Protein AF-A0A813WBV5-F1 (afdb_monomer)

Solvent-accessible surface area (backbone atoms only — not comparable to full-atom values): 8916 Å² total; per-residue (Å²): 132,87,73,61,73,42,54,39,38,38,36,52,37,72,82,62,83,62,62,68,49,71,79,74,43,60,72,91,40,38,50,79,28,61,45,72,68,63,43,50,52,52,51,62,77,41,51,91,38,48,59,34,38,42,40,36,36,40,55,94,53,53,79,71,76,36,74,84,57,66,80,43,61,45,38,36,36,37,33,18,94,44,71,68,55,37,51,55,51,45,67,73,53,75,76,53,94,45,58,45,75,42,50,48,91,48,48,67,58,54,52,44,53,54,50,32,55,45,25,50,54,51,16,66,73,29,68,88,40,63,70,64,17,51,54,26,45,50,54,26,47,54,46,48,52,53,49,51,49,54,52,50,55,51,47,47,73,72,76,101

Foldseek 3Di:
DQALAAEAEEAADLPCPPVCVPVVDDPVRYDYHNDPVVSCVVCVVCQVRHQAYEYEDELVVCVVPDPVCVPGNYAYEYEYQDPVSQVVVCVVCVDDPRYHYYHPLCVLVVSLVSLLVRLCVQLVVCVVVVVSNVVSVVSSVVSVVVNVVVVVVVCVVPVD

Secondary structure (DSSP, 8-state):
-----EEEEEEE-TT-TTTTHHHHS-TTTEEEES-HHHHHHHHHHHTTTEEEEEEEEEGGGGGG--HHHHTSSEEEEEEESSHHHHHHHHHHTSS-TTEEEEEGGGHHHHHHHHHHHHHHHHHHHTTTSHHHHHHHHHHHHHHHHHHHHHHHHHHHHHH-

Structure (mmCIF, N/CA/C/O backbone):
data_AF-A0A813WBV5-F1
#
_entry.id   AF-A0A813WBV5-F1
#
loop_
_atom_site.group_PDB
_atom_site.id
_atom_site.type_symbol
_atom_site.label_atom_id
_atom_site.label_alt_id
_atom_site.label_comp_id
_atom_site.label_asym_id
_atom_site.label_entity_id
_atom_site.label_seq_id
_atom_site.pdbx_PDB_ins_code
_atom_site.Cartn_x
_atom_site.Cartn_y
_atom_site.Cartn_z
_atom_site.occupancy
_atom_site.B_iso_or_equiv
_atom_site.auth_seq_id
_atom_site.auth_comp_id
_atom_site.auth_asym_id
_atom_site.auth_atom_id
_atom_site.pdbx_PDB_model_num
ATOM 1 N N . MET A 1 1 ? 13.264 15.647 -21.520 1.00 37.41 1 MET A N 1
ATOM 2 C CA . MET A 1 1 ? 11.972 15.056 -21.112 1.00 37.41 1 MET A CA 1
ATOM 3 C C . MET A 1 1 ? 12.226 14.222 -19.876 1.00 37.41 1 MET A C 1
ATOM 5 O O . MET A 1 1 ? 12.961 13.249 -19.974 1.00 37.41 1 MET A O 1
ATOM 9 N N . THR A 1 2 ? 11.712 14.630 -18.720 1.00 39.03 2 THR A N 1
ATOM 10 C CA . THR A 1 2 ? 11.774 13.821 -17.497 1.00 39.03 2 THR A CA 1
ATOM 11 C C . THR A 1 2 ? 10.780 12.682 -17.666 1.00 39.03 2 THR A C 1
ATOM 13 O O . THR A 1 2 ? 9.597 12.923 -17.901 1.00 39.03 2 THR A O 1
ATOM 16 N N . VAL A 1 3 ? 11.268 11.448 -17.685 1.00 43.19 3 VAL A N 1
ATOM 17 C CA . VAL A 1 3 ? 10.421 10.286 -17.939 1.00 43.19 3 VAL A CA 1
ATOM 18 C C . VAL A 1 3 ? 9.601 10.008 -16.672 1.00 43.19 3 VAL A C 1
ATOM 20 O O . VAL A 1 3 ? 10.173 9.686 -15.635 1.00 43.19 3 VAL A O 1
ATOM 23 N N . MET A 1 4 ? 8.273 10.167 -16.741 1.00 53.78 4 MET A N 1
ATOM 24 C CA . MET A 1 4 ? 7.343 9.737 -15.686 1.00 53.78 4 MET A CA 1
ATOM 25 C C . MET A 1 4 ? 7.372 8.208 -15.606 1.00 53.78 4 MET A C 1
ATOM 27 O O . MET A 1 4 ? 6.771 7.548 -16.455 1.00 53.78 4 MET A O 1
ATOM 31 N N . ASN A 1 5 ? 8.103 7.636 -14.646 1.00 55.38 5 ASN A N 1
ATOM 32 C CA . ASN A 1 5 ? 8.533 6.239 -14.772 1.00 55.38 5 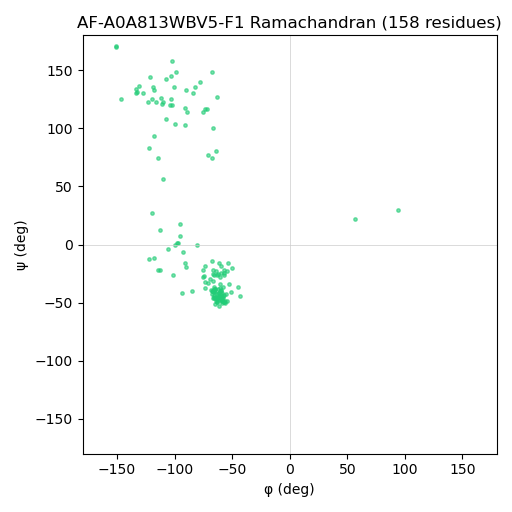ASN A CA 1
ATOM 33 C C . ASN A 1 5 ? 8.119 5.281 -13.665 1.00 55.38 5 ASN A C 1
ATOM 35 O O . ASN A 1 5 ? 8.203 4.078 -13.894 1.00 55.38 5 ASN A O 1
ATOM 39 N N . THR A 1 6 ? 7.615 5.743 -12.526 1.00 69.62 6 THR A N 1
ATOM 40 C CA . THR A 1 6 ? 7.337 4.830 -11.410 1.00 69.62 6 THR A CA 1
ATOM 41 C C . THR A 1 6 ? 5.942 5.029 -10.837 1.00 69.62 6 THR A C 1
ATOM 43 O O . THR A 1 6 ? 5.467 6.158 -10.667 1.00 69.62 6 THR A O 1
ATOM 46 N N . SER A 1 7 ? 5.267 3.908 -10.581 1.00 79.25 7 SER A N 1
ATOM 47 C CA . SER A 1 7 ? 4.160 3.877 -9.630 1.00 79.25 7 SER A CA 1
ATOM 48 C C . SER A 1 7 ? 4.787 3.743 -8.244 1.00 79.25 7 SER A C 1
ATOM 50 O O . SER A 1 7 ? 5.753 3.004 -8.078 1.00 79.25 7 SER A O 1
ATOM 52 N N . LEU A 1 8 ? 4.304 4.518 -7.280 1.00 88.62 8 LEU A N 1
ATOM 53 C CA . LEU A 1 8 ? 4.887 4.598 -5.942 1.00 88.62 8 LEU A CA 1
ATOM 54 C C . LEU A 1 8 ? 3.854 4.146 -4.917 1.00 88.62 8 LEU A C 1
ATOM 56 O O . LEU A 1 8 ? 2.699 4.565 -4.972 1.00 88.62 8 LEU A O 1
ATOM 60 N N . LEU A 1 9 ? 4.275 3.320 -3.973 1.00 93.19 9 LEU A N 1
ATOM 61 C CA . LEU A 1 9 ? 3.512 2.904 -2.810 1.00 93.19 9 LEU A CA 1
ATOM 62 C C . LEU A 1 9 ? 4.034 3.693 -1.613 1.00 93.19 9 LEU A C 1
ATOM 64 O O . LEU A 1 9 ? 5.209 3.607 -1.261 1.00 93.19 9 LEU A O 1
ATOM 68 N N . VAL A 1 10 ? 3.160 4.469 -0.983 1.00 94.00 10 VAL A N 1
ATOM 69 C CA . VAL A 1 10 ? 3.502 5.245 0.209 1.00 94.00 10 VAL A CA 1
ATOM 70 C C . VAL A 1 10 ? 2.631 4.796 1.362 1.00 94.00 10 VAL A C 1
ATOM 72 O O . VAL A 1 10 ? 1.409 4.837 1.252 1.00 94.00 10 VAL A O 1
ATOM 75 N N . LEU A 1 11 ? 3.253 4.416 2.474 1.00 96.25 11 LEU A N 1
ATOM 76 C CA . LEU A 1 11 ? 2.570 4.103 3.725 1.00 96.25 11 LEU A CA 1
ATOM 77 C C . LEU A 1 11 ? 2.885 5.162 4.781 1.00 96.25 11 LEU A C 1
ATOM 79 O O . LEU A 1 11 ? 4.042 5.349 5.154 1.00 96.25 11 LEU A O 1
ATOM 83 N N . LEU A 1 12 ? 1.851 5.830 5.290 1.00 95.19 12 LEU A N 1
ATOM 84 C CA . LEU A 1 12 ? 1.957 6.678 6.473 1.00 95.19 12 LEU A CA 1
ATOM 85 C C . LEU A 1 12 ? 1.659 5.842 7.724 1.00 95.19 12 LEU A C 1
ATOM 87 O O . LEU A 1 12 ? 0.507 5.574 8.023 1.00 95.19 12 LEU A O 1
ATOM 91 N N . ASP A 1 13 ? 2.684 5.450 8.468 1.00 93.81 13 ASP A N 1
ATOM 92 C CA . ASP A 1 13 ? 2.609 4.562 9.631 1.00 93.81 13 ASP A CA 1
ATOM 93 C C . ASP A 1 13 ? 2.992 5.311 10.917 1.00 93.81 13 ASP A C 1
ATOM 95 O O . ASP A 1 13 ? 4.090 5.165 11.449 1.00 93.81 13 ASP A O 1
ATOM 99 N N . LEU A 1 14 ? 2.095 6.172 11.408 1.00 88.50 14 LEU A N 1
ATOM 100 C CA . LEU A 1 14 ? 2.386 7.077 12.534 1.00 88.50 14 LEU A CA 1
ATOM 101 C C . LEU A 1 14 ? 2.776 6.372 13.843 1.00 88.50 14 LEU A C 1
ATOM 103 O O . LEU A 1 14 ? 3.421 6.991 14.684 1.00 88.50 14 LEU A O 1
ATOM 107 N N . GLN A 1 15 ? 2.358 5.119 14.033 1.00 90.50 15 GLN A N 1
ATOM 108 C CA . GLN A 1 15 ? 2.621 4.350 15.254 1.00 90.50 15 GLN A CA 1
ATOM 109 C C . GLN A 1 15 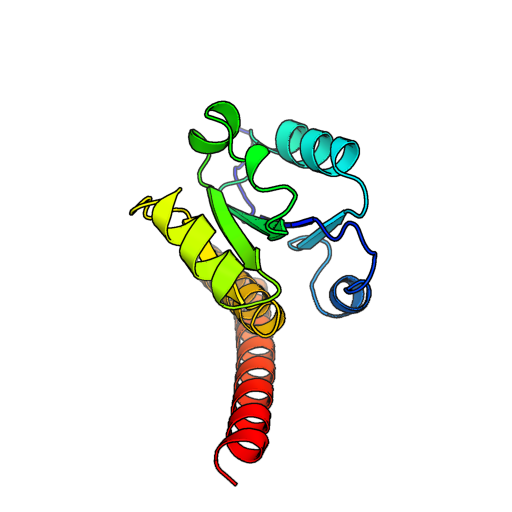? 3.832 3.415 15.124 1.00 90.50 15 GLN A C 1
ATOM 111 O O . GLN A 1 15 ? 4.148 2.703 16.071 1.00 90.50 15 GLN A O 1
ATOM 116 N N . ASP A 1 16 ? 4.519 3.419 13.975 1.00 91.19 16 ASP A N 1
ATOM 117 C CA . ASP A 1 16 ? 5.660 2.535 13.685 1.00 91.19 16 ASP A CA 1
ATOM 118 C C . ASP A 1 16 ? 5.343 1.027 13.814 1.00 91.19 16 ASP A C 1
ATOM 120 O O . ASP A 1 16 ? 6.232 0.191 13.982 1.00 91.19 16 ASP A O 1
ATOM 124 N N . GLU A 1 17 ? 4.063 0.658 13.725 1.00 90.06 17 GLU A N 1
ATOM 125 C CA . GLU A 1 17 ? 3.588 -0.716 13.926 1.00 90.06 17 GLU A CA 1
ATOM 126 C C . GLU A 1 17 ? 3.935 -1.632 12.746 1.00 90.06 17 GLU A C 1
ATOM 128 O O . GLU A 1 17 ? 3.959 -2.854 12.892 1.00 90.06 17 GLU A O 1
ATOM 133 N N . HIS A 1 18 ? 4.249 -1.055 11.586 1.00 91.94 18 HIS A N 1
ATOM 134 C CA . HIS A 1 18 ? 4.357 -1.763 10.314 1.00 91.94 18 HIS A CA 1
ATOM 135 C C . HIS A 1 18 ? 5.757 -1.662 9.690 1.00 91.94 18 HIS A C 1
ATOM 137 O O . HIS A 1 18 ? 5.926 -1.744 8.469 1.00 91.94 18 HIS A O 1
ATOM 143 N N . LYS A 1 19 ? 6.793 -1.485 10.520 1.00 92.00 19 LYS A N 1
ATOM 144 C CA . LYS A 1 19 ? 8.197 -1.372 10.079 1.00 92.00 19 LYS A CA 1
ATOM 145 C C . LYS A 1 19 ? 8.700 -2.574 9.272 1.00 92.00 19 LYS A C 1
ATOM 147 O O . LYS A 1 19 ? 9.601 -2.438 8.454 1.00 92.00 19 LYS A O 1
ATOM 152 N N . ASN A 1 20 ? 8.120 -3.756 9.478 1.00 91.06 20 ASN A N 1
ATOM 153 C CA . ASN A 1 20 ? 8.489 -4.976 8.7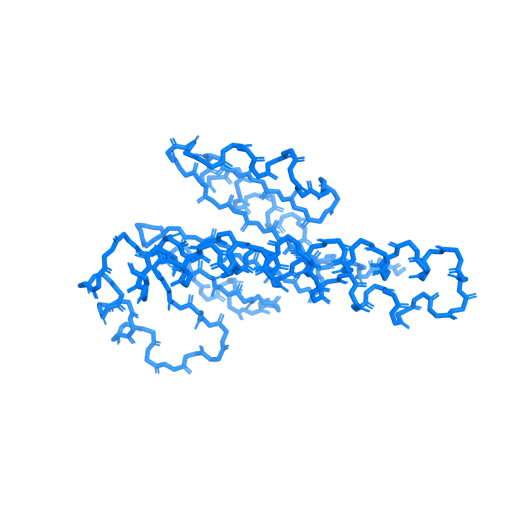60 1.00 91.06 20 ASN A CA 1
ATOM 154 C C . ASN A 1 20 ? 8.237 -4.866 7.247 1.00 91.06 20 ASN A C 1
ATOM 156 O O . ASN A 1 20 ? 8.943 -5.513 6.478 1.00 91.06 20 ASN A O 1
ATOM 160 N N . PHE A 1 21 ? 7.310 -4.015 6.795 1.00 91.62 21 PHE A N 1
ATOM 161 C CA . PHE A 1 21 ? 7.073 -3.815 5.363 1.00 91.62 21 PHE A CA 1
ATOM 162 C C . PHE A 1 21 ? 8.283 -3.239 4.614 1.00 91.62 21 PHE A C 1
ATOM 164 O O . PHE A 1 21 ? 8.448 -3.540 3.436 1.00 91.62 21 PHE A O 1
ATOM 171 N N . GLU A 1 22 ? 9.181 -2.506 5.280 1.00 89.12 22 GLU A N 1
ATOM 172 C CA . GLU A 1 22 ? 10.432 -2.025 4.664 1.00 89.12 22 GLU A CA 1
ATOM 173 C C . GLU A 1 22 ? 11.374 -3.169 4.263 1.00 89.12 22 GLU A C 1
ATOM 175 O O . GLU A 1 22 ? 12.215 -2.996 3.389 1.00 89.12 22 GLU A O 1
ATOM 180 N N . THR A 1 23 ? 11.234 -4.340 4.893 1.00 88.56 23 THR A N 1
ATOM 181 C CA . THR A 1 23 ? 12.014 -5.543 4.555 1.00 88.56 23 THR A CA 1
ATOM 182 C C . THR A 1 23 ? 11.344 -6.427 3.506 1.00 88.56 23 THR A C 1
ATOM 184 O O . THR A 1 23 ? 12.004 -7.291 2.939 1.00 88.56 23 THR A O 1
ATOM 187 N N . ILE A 1 24 ? 10.046 -6.224 3.263 1.00 87.94 24 ILE A N 1
ATOM 188 C CA . ILE A 1 24 ? 9.234 -7.038 2.347 1.00 87.94 24 ILE A CA 1
ATOM 189 C C . ILE A 1 24 ? 9.199 -6.403 0.956 1.00 87.94 24 ILE A C 1
ATOM 191 O O . ILE A 1 24 ? 9.296 -7.105 -0.046 1.00 87.94 24 ILE A O 1
ATOM 195 N N . PHE A 1 25 ? 9.056 -5.078 0.883 1.00 88.75 25 PHE A N 1
ATOM 196 C CA . PHE A 1 25 ? 8.886 -4.367 -0.381 1.00 88.75 25 PHE A CA 1
ATOM 197 C C . PHE A 1 25 ? 10.168 -3.668 -0.832 1.00 88.75 25 PHE A C 1
ATOM 199 O O . PHE A 1 25 ? 10.915 -3.116 -0.026 1.00 88.75 25 PHE A O 1
ATOM 206 N N . ASP A 1 26 ? 10.385 -3.633 -2.148 1.00 84.50 26 ASP A N 1
ATOM 207 C CA . ASP A 1 26 ? 11.517 -2.931 -2.747 1.00 84.50 26 ASP A CA 1
ATOM 208 C C . ASP A 1 26 ? 11.445 -1.415 -2.465 1.00 84.50 26 ASP A C 1
ATOM 210 O O . ASP A 1 26 ? 10.453 -0.742 -2.762 1.00 84.50 26 ASP A O 1
ATOM 214 N N . SER A 1 27 ? 12.536 -0.864 -1.926 1.00 84.94 27 SER A N 1
ATOM 215 C CA . SER A 1 27 ? 12.687 0.559 -1.592 1.00 84.94 27 SER A CA 1
ATOM 216 C C . SER A 1 27 ? 12.536 1.533 -2.775 1.00 84.94 27 SER A C 1
ATOM 218 O O . SER A 1 27 ? 12.298 2.726 -2.570 1.00 84.94 27 SER A O 1
ATOM 220 N N . HIS A 1 28 ? 12.662 1.061 -4.017 1.00 83.06 28 HIS A N 1
ATOM 221 C CA . HIS A 1 28 ? 12.453 1.867 -5.221 1.00 83.06 28 HIS A CA 1
ATOM 222 C C . HIS A 1 28 ? 10.971 2.148 -5.484 1.00 83.06 28 HIS A C 1
ATOM 224 O O . HIS A 1 28 ? 10.645 3.165 -6.104 1.00 83.06 28 HIS A O 1
ATOM 230 N N . ILE A 1 29 ? 10.084 1.265 -5.016 1.00 86.00 29 ILE A N 1
ATOM 231 C CA . ILE A 1 29 ? 8.638 1.339 -5.263 1.00 86.00 29 ILE A CA 1
ATOM 232 C C . ILE A 1 29 ? 7.856 1.601 -3.979 1.00 86.00 29 ILE A C 1
ATOM 234 O O . ILE A 1 29 ? 6.739 2.100 -4.056 1.00 86.00 29 ILE A O 1
ATOM 238 N N . PHE A 1 30 ? 8.421 1.293 -2.810 1.00 92.31 30 PHE A N 1
ATOM 239 C CA . PHE A 1 30 ? 7.780 1.440 -1.510 1.00 92.31 30 PHE A CA 1
ATOM 240 C C . PHE A 1 30 ? 8.533 2.427 -0.620 1.00 92.31 30 PHE A C 1
ATOM 242 O O . PHE A 1 30 ? 9.751 2.366 -0.465 1.00 92.31 30 PHE A O 1
ATOM 249 N N . CYS A 1 31 ? 7.791 3.338 0.003 1.00 93.69 31 CYS A N 1
ATOM 250 C CA . CYS A 1 31 ? 8.303 4.248 1.018 1.00 93.69 31 CYS A CA 1
ATOM 251 C C . CYS A 1 31 ? 7.354 4.273 2.217 1.00 93.69 31 CYS A C 1
ATOM 253 O O . CYS A 1 31 ? 6.152 4.506 2.070 1.00 93.69 31 CYS A O 1
ATOM 255 N N . ARG A 1 32 ? 7.903 4.100 3.418 1.00 95.50 32 ARG A N 1
ATOM 256 C CA . ARG A 1 32 ? 7.168 4.228 4.675 1.00 95.50 32 ARG A CA 1
ATOM 257 C C . ARG A 1 32 ? 7.579 5.505 5.395 1.00 95.50 32 ARG A C 1
ATOM 259 O O . ARG A 1 32 ? 8.746 5.886 5.386 1.00 95.50 32 ARG A O 1
ATOM 266 N N . PHE A 1 33 ? 6.619 6.159 6.034 1.00 95.19 33 PHE A N 1
ATOM 267 C CA . PHE A 1 33 ? 6.854 7.357 6.829 1.00 95.19 33 PHE A CA 1
ATOM 268 C C . PHE A 1 33 ? 6.152 7.246 8.171 1.00 95.19 33 PHE A C 1
ATOM 270 O O . PHE A 1 33 ? 4.954 7.000 8.223 1.00 95.19 33 PHE A O 1
ATOM 277 N N . THR A 1 34 ? 6.871 7.529 9.251 1.00 95.25 34 THR A N 1
ATOM 278 C CA . THR A 1 34 ? 6.299 7.705 10.597 1.00 95.25 34 THR A CA 1
ATOM 279 C C . THR A 1 34 ? 5.966 9.170 10.893 1.00 95.25 34 THR A C 1
ATOM 281 O O . THR A 1 34 ? 5.358 9.492 11.910 1.00 95.25 34 THR A O 1
ATOM 284 N N . ASN A 1 35 ? 6.341 10.083 9.988 1.00 93.06 35 ASN A N 1
ATOM 285 C CA . ASN A 1 35 ? 6.123 11.516 10.112 1.00 93.06 35 ASN A CA 1
ATOM 286 C C . ASN A 1 35 ? 5.338 12.063 8.912 1.00 93.06 35 ASN A C 1
ATOM 288 O O . ASN A 1 35 ? 5.772 11.983 7.761 1.00 93.06 35 ASN A O 1
ATOM 292 N N . LYS A 1 36 ? 4.196 12.690 9.204 1.00 90.44 36 LYS A N 1
ATOM 293 C CA . LYS A 1 36 ? 3.307 13.298 8.208 1.00 90.44 36 LYS A CA 1
ATOM 294 C C . LYS A 1 36 ? 3.983 14.369 7.352 1.00 90.44 36 LYS A C 1
ATOM 296 O O . LYS A 1 36 ? 3.763 14.399 6.146 1.00 90.44 36 LYS A O 1
ATOM 301 N N . ILE A 1 37 ? 4.768 15.261 7.956 1.00 90.25 37 ILE A N 1
ATOM 302 C CA . ILE A 1 37 ? 5.392 16.385 7.242 1.00 90.25 37 ILE A CA 1
ATOM 303 C C . ILE A 1 37 ? 6.379 15.840 6.210 1.00 90.25 37 ILE A C 1
ATOM 305 O O . ILE A 1 37 ? 6.267 16.165 5.032 1.00 90.25 37 ILE A O 1
ATOM 309 N N . GLN A 1 38 ? 7.253 14.921 6.626 1.00 91.38 38 GLN A N 1
ATOM 310 C CA . GLN A 1 38 ? 8.217 14.276 5.729 1.00 91.38 38 GLN A CA 1
ATOM 311 C C . GLN A 1 38 ? 7.532 13.495 4.603 1.00 91.38 38 GLN A C 1
ATOM 313 O O . GLN A 1 38 ? 7.970 13.548 3.456 1.00 91.38 38 GLN A O 1
ATOM 318 N N . CYS A 1 39 ? 6.432 12.802 4.913 1.00 91.00 39 CYS A N 1
ATOM 319 C CA . CYS A 1 39 ? 5.633 12.096 3.917 1.00 91.00 39 CYS A CA 1
ATOM 320 C C . CYS A 1 39 ? 5.106 13.053 2.837 1.00 91.00 39 CYS A C 1
ATOM 322 O O . CYS A 1 39 ? 5.272 12.808 1.641 1.00 91.00 39 CYS A O 1
ATOM 324 N N . LEU A 1 40 ? 4.518 14.179 3.250 1.00 87.38 40 LEU A N 1
ATOM 325 C CA . LEU A 1 40 ? 3.966 15.171 2.329 1.00 87.38 40 LEU A CA 1
ATOM 326 C C . LEU A 1 40 ? 5.046 15.872 1.509 1.00 87.38 40 LEU A C 1
ATOM 328 O O . LEU A 1 40 ? 4.841 16.087 0.315 1.00 87.38 40 LEU A O 1
ATOM 332 N N . GLU A 1 41 ? 6.189 16.203 2.109 1.00 87.94 41 GLU A N 1
ATOM 333 C CA . GLU A 1 41 ? 7.345 16.762 1.398 1.00 87.94 41 GLU A CA 1
ATOM 334 C C . GLU A 1 41 ? 7.873 15.779 0.347 1.00 87.94 41 GLU A C 1
ATOM 336 O O . GLU A 1 41 ? 8.102 16.157 -0.806 1.00 87.94 41 GLU A O 1
ATOM 341 N N . HIS A 1 42 ? 7.992 14.499 0.710 1.00 87.38 42 HIS A N 1
ATOM 342 C CA . HIS A 1 42 ? 8.423 13.447 -0.202 1.00 87.38 42 HIS A CA 1
ATOM 343 C C . HIS A 1 42 ? 7.467 13.298 -1.385 1.00 87.38 42 HIS A C 1
ATOM 345 O O . HIS A 1 42 ? 7.905 13.370 -2.533 1.00 87.38 42 HIS A O 1
ATOM 351 N N . VAL A 1 43 ? 6.167 13.141 -1.117 1.00 84.94 43 VAL A N 1
ATOM 352 C CA . VAL A 1 43 ? 5.151 13.014 -2.167 1.00 84.94 43 VAL A CA 1
ATOM 353 C C . VAL A 1 43 ? 5.172 14.255 -3.057 1.00 84.94 43 VAL A C 1
ATOM 355 O O . VAL A 1 43 ? 5.327 14.117 -4.267 1.00 84.94 43 VAL A O 1
ATOM 358 N N . SER A 1 44 ? 5.130 15.455 -2.466 1.00 81.75 44 SER A N 1
ATOM 359 C CA . SER A 1 44 ? 5.096 16.737 -3.187 1.00 81.75 44 SER A CA 1
ATOM 360 C C . SER A 1 44 ? 6.310 16.944 -4.093 1.00 81.75 44 SER A C 1
ATOM 362 O O . SER A 1 44 ? 6.156 17.344 -5.246 1.00 81.75 44 SER A O 1
ATOM 364 N N . SER A 1 45 ? 7.514 16.633 -3.603 1.00 82.12 45 SER A N 1
ATOM 365 C CA . SER A 1 45 ? 8.758 16.766 -4.377 1.00 82.12 45 SER A CA 1
ATOM 366 C C . SER A 1 45 ? 8.839 15.806 -5.568 1.00 82.12 45 SER A C 1
ATOM 368 O O . SER A 1 45 ? 9.569 16.072 -6.524 1.00 82.12 45 SER A O 1
ATOM 370 N N . ARG A 1 46 ? 8.081 14.704 -5.535 1.00 74.31 46 ARG A N 1
ATOM 371 C CA . ARG A 1 46 ? 8.087 13.659 -6.565 1.00 74.31 46 ARG A CA 1
ATOM 372 C C . ARG A 1 46 ? 6.855 13.667 -7.467 1.00 74.31 46 ARG A C 1
ATOM 374 O O . ARG A 1 46 ? 6.849 12.920 -8.445 1.00 74.31 46 ARG A O 1
ATOM 381 N N . LEU A 1 47 ? 5.863 14.528 -7.209 1.00 71.38 47 LEU A N 1
ATOM 382 C CA . LEU A 1 47 ? 4.629 14.609 -8.003 1.00 71.38 47 LEU A CA 1
ATOM 383 C C . LEU A 1 47 ? 4.920 14.725 -9.506 1.00 71.38 47 LEU A C 1
ATOM 385 O O . LEU A 1 47 ? 4.312 14.047 -10.309 1.00 71.38 47 LEU A O 1
ATOM 389 N N . THR A 1 48 ? 5.903 15.497 -9.950 1.00 69.19 48 THR A N 1
ATOM 390 C CA . THR A 1 48 ? 6.142 15.634 -11.401 1.00 69.19 48 THR A CA 1
ATOM 391 C C . THR A 1 48 ? 6.637 14.357 -12.099 1.00 69.19 48 THR A C 1
ATOM 393 O O . THR A 1 48 ? 6.601 14.297 -13.326 1.00 69.19 48 THR A O 1
ATOM 396 N N . ASN A 1 49 ? 7.078 13.339 -11.350 1.00 73.62 49 ASN A N 1
ATOM 397 C CA . ASN A 1 49 ? 7.707 12.128 -11.887 1.00 73.62 49 ASN A CA 1
ATOM 398 C C . ASN A 1 49 ? 6.940 10.829 -11.582 1.00 73.62 49 ASN A C 1
ATOM 400 O O . ASN A 1 49 ? 7.262 9.789 -12.162 1.00 73.62 49 ASN A O 1
ATOM 404 N N . ILE A 1 50 ? 5.947 10.870 -10.689 1.00 75.25 50 ILE A N 1
ATOM 405 C CA . ILE A 1 50 ? 5.136 9.700 -10.332 1.00 75.25 50 ILE A CA 1
ATOM 406 C C . ILE A 1 50 ? 4.005 9.550 -11.349 1.00 75.25 50 ILE A C 1
ATOM 408 O O . ILE A 1 50 ? 3.274 10.4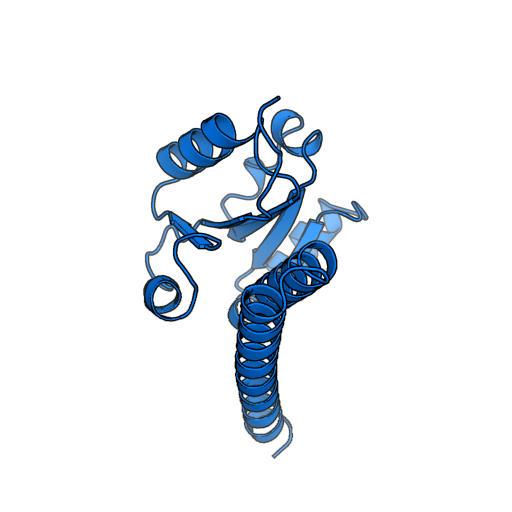93 -11.635 1.00 75.25 50 ILE A O 1
ATOM 412 N N . ARG A 1 51 ? 3.826 8.349 -11.896 1.00 79.94 51 ARG A N 1
ATOM 413 C CA . ARG A 1 51 ? 2.709 8.088 -12.816 1.00 79.94 51 ARG A CA 1
ATOM 414 C C . ARG A 1 51 ? 1.421 7.737 -12.082 1.00 79.94 51 ARG A C 1
ATOM 416 O O . ARG A 1 51 ? 0.346 8.144 -12.519 1.00 79.94 51 ARG A O 1
ATOM 423 N N . LEU A 1 52 ? 1.546 6.946 -11.021 1.00 86.50 52 LEU A N 1
ATOM 424 C CA . LEU A 1 52 ? 0.446 6.491 -10.185 1.00 86.50 52 LEU A CA 1
ATOM 425 C C . LEU A 1 52 ? 0.934 6.363 -8.742 1.00 86.50 52 LEU A C 1
ATOM 427 O O . LEU A 1 52 ? 1.913 5.674 -8.472 1.00 86.50 52 LEU A O 1
ATOM 431 N N . LEU A 1 53 ? 0.263 7.023 -7.811 1.00 88.75 53 LEU A N 1
ATOM 432 C CA . LEU A 1 53 ? 0.553 6.939 -6.387 1.00 88.75 53 LEU A CA 1
ATOM 433 C C . LEU A 1 53 ? -0.491 6.049 -5.706 1.00 88.75 53 LEU A C 1
ATOM 435 O O . LEU A 1 53 ? -1.686 6.314 -5.789 1.00 88.75 53 LEU A O 1
ATOM 439 N N . HIS A 1 54 ? -0.053 5.019 -4.996 1.00 92.62 54 HIS A N 1
ATOM 440 C CA . HIS A 1 54 ? -0.878 4.263 -4.060 1.00 92.62 54 HIS A CA 1
ATOM 441 C C . HIS A 1 54 ? -0.564 4.762 -2.652 1.00 92.62 54 HIS A C 1
ATOM 443 O O . HIS A 1 54 ? 0.496 4.455 -2.107 1.00 92.62 54 HIS A O 1
ATOM 449 N N . PHE A 1 55 ? -1.459 5.564 -2.079 1.00 92.94 55 PHE A N 1
ATOM 450 C CA . PHE A 1 55 ? -1.215 6.229 -0.802 1.00 92.94 55 PHE A CA 1
ATOM 451 C C . PHE A 1 55 ? -2.037 5.591 0.318 1.00 92.94 55 PHE A C 1
ATOM 453 O O . PHE A 1 55 ? -3.252 5.764 0.387 1.00 92.94 55 PHE A O 1
ATOM 460 N N . PHE A 1 56 ? -1.365 4.859 1.199 1.00 95.31 56 PHE A N 1
ATOM 461 C CA . PHE A 1 56 ? -1.924 4.189 2.364 1.00 95.31 56 PHE A CA 1
ATOM 462 C C . PHE A 1 56 ? -1.862 5.107 3.582 1.00 95.31 56 PHE A C 1
ATOM 464 O O . PHE A 1 56 ? -0.783 5.519 4.010 1.00 95.31 56 PHE A O 1
ATOM 471 N N . ILE A 1 57 ? -3.032 5.442 4.122 1.00 94.12 57 ILE A N 1
ATOM 472 C CA . ILE A 1 57 ? -3.202 6.473 5.147 1.00 94.12 57 ILE A CA 1
ATOM 473 C C . ILE A 1 57 ? -4.101 5.923 6.264 1.00 94.12 57 ILE A C 1
ATOM 475 O O . ILE A 1 57 ? -5.158 5.352 5.972 1.00 94.12 57 ILE A O 1
ATOM 479 N N . PRO A 1 58 ? -3.743 6.100 7.546 1.00 95.12 58 PRO A N 1
ATOM 480 C CA . PRO A 1 58 ? -4.624 5.741 8.643 1.00 95.12 58 PRO A CA 1
ATOM 481 C C . PRO A 1 58 ? -5.832 6.671 8.638 1.00 95.12 58 PRO A C 1
ATOM 483 O O . PRO A 1 58 ? -5.712 7.857 8.325 1.00 95.12 58 PRO A O 1
ATOM 486 N N . LYS A 1 59 ? -6.991 6.166 9.070 1.00 93.12 59 LYS A N 1
ATOM 487 C CA . LYS A 1 59 ? -8.210 6.974 9.239 1.00 93.12 59 LYS A CA 1
ATOM 488 C C . LYS A 1 59 ? -7.931 8.325 9.907 1.00 93.12 59 LYS A C 1
ATOM 490 O O . LYS A 1 59 ? -8.410 9.333 9.417 1.00 93.12 59 LYS A O 1
ATOM 495 N N . SER A 1 60 ? -7.125 8.370 10.971 1.00 92.81 60 SER A N 1
ATOM 496 C CA . SER A 1 60 ? -6.810 9.605 11.711 1.00 92.81 60 SER A CA 1
ATOM 497 C C . SER A 1 60 ? -6.205 10.725 10.856 1.00 92.81 60 SER A C 1
ATOM 499 O O . SER A 1 60 ? -6.297 11.889 11.225 1.00 92.81 60 SER A O 1
ATOM 501 N N . GLU A 1 61 ? -5.613 10.391 9.710 1.00 92.25 61 GLU A N 1
ATOM 502 C CA . GLU A 1 61 ? -4.942 11.329 8.813 1.00 92.25 61 GLU A CA 1
ATOM 503 C C . GLU A 1 61 ? -5.663 11.509 7.476 1.00 92.25 61 GLU A C 1
ATOM 505 O O . GLU A 1 61 ? -5.119 12.117 6.555 1.00 92.25 61 GLU A O 1
ATOM 510 N N . HIS A 1 62 ? -6.907 11.040 7.353 1.00 88.25 62 HIS A N 1
ATOM 511 C CA . HIS A 1 62 ? -7.666 11.138 6.105 1.00 88.25 62 HIS A CA 1
ATOM 512 C C . HIS A 1 62 ? -7.824 12.588 5.599 1.00 88.25 62 HIS A C 1
ATOM 514 O O . HIS A 1 62 ? -7.989 12.806 4.402 1.00 88.25 62 HIS A O 1
ATOM 520 N N . ILE A 1 63 ? -7.743 13.590 6.488 1.00 85.31 63 ILE A N 1
ATOM 521 C CA . ILE A 1 63 ? -7.805 15.020 6.137 1.00 85.31 63 ILE A CA 1
ATOM 522 C C . ILE A 1 63 ? -6.657 15.460 5.214 1.00 85.31 63 ILE A C 1
ATOM 524 O O . ILE A 1 63 ? -6.730 16.515 4.592 1.00 85.31 63 ILE A O 1
ATOM 528 N N . ILE A 1 64 ? -5.597 14.652 5.104 1.00 79.56 64 ILE A N 1
ATOM 529 C CA . ILE A 1 64 ? -4.533 14.836 4.111 1.00 79.56 64 ILE A CA 1
ATOM 530 C C . ILE A 1 64 ? -5.080 14.772 2.684 1.00 79.56 64 ILE A C 1
ATOM 532 O O . ILE A 1 64 ? -4.504 15.398 1.796 1.00 79.56 64 ILE A O 1
ATOM 536 N N . ILE A 1 65 ? -6.181 14.051 2.459 1.00 78.56 65 ILE A N 1
ATOM 537 C CA . ILE A 1 65 ? -6.873 13.969 1.172 1.00 78.56 65 ILE A CA 1
ATOM 538 C C . ILE A 1 65 ? -7.570 15.314 0.907 1.00 78.56 65 ILE A C 1
ATOM 540 O O . ILE A 1 65 ? -8.770 15.480 1.102 1.00 78.56 65 ILE A O 1
ATOM 544 N N . ASP A 1 66 ? -6.770 16.293 0.502 1.00 68.75 66 ASP A N 1
ATOM 545 C CA . ASP A 1 66 ? -7.153 17.638 0.080 1.00 68.75 66 ASP A CA 1
ATOM 546 C C . ASP A 1 66 ? -7.115 17.717 -1.457 1.00 68.75 66 ASP A C 1
ATOM 548 O O . ASP A 1 66 ? -6.404 16.958 -2.125 1.00 68.75 66 ASP A O 1
ATOM 552 N N . ALA A 1 67 ? -7.848 18.674 -2.026 1.00 56.34 67 ALA A N 1
ATOM 553 C CA . ALA A 1 67 ? -7.961 18.946 -3.454 1.00 56.34 67 ALA A CA 1
ATOM 554 C C . ALA A 1 67 ? -6.607 18.935 -4.178 1.00 56.34 67 ALA A C 1
ATOM 556 O O . ALA A 1 67 ? -6.509 18.410 -5.280 1.00 56.34 67 ALA A O 1
ATOM 557 N N . ARG A 1 68 ? -5.536 19.428 -3.544 1.00 56.38 68 ARG A N 1
ATOM 558 C CA . ARG A 1 68 ? -4.182 19.453 -4.129 1.00 56.38 68 ARG A CA 1
ATOM 559 C C . ARG A 1 68 ? -3.625 18.073 -4.480 1.00 56.38 68 ARG A C 1
ATOM 561 O O . ARG A 1 68 ? -2.916 17.963 -5.474 1.00 56.38 68 ARG A O 1
ATOM 568 N N . LEU A 1 69 ? -3.944 17.039 -3.703 1.00 60.50 69 LEU A N 1
ATOM 569 C CA . LEU A 1 69 ? -3.521 15.668 -4.000 1.00 60.50 69 LEU A CA 1
ATOM 570 C C . LEU A 1 69 ? -4.557 14.925 -4.872 1.00 60.50 69 LEU A C 1
ATOM 572 O O . LEU A 1 69 ? -4.209 13.944 -5.531 1.00 60.50 69 LEU A O 1
ATOM 576 N N . LEU A 1 70 ? -5.814 15.391 -4.928 1.00 59.84 70 LEU A N 1
ATOM 577 C CA . LEU A 1 70 ? -6.867 14.826 -5.792 1.00 59.84 70 LEU A CA 1
ATOM 578 C C . LEU A 1 70 ? -6.605 15.024 -7.293 1.00 59.84 70 LEU A C 1
ATOM 580 O O . LEU A 1 70 ? -7.093 14.240 -8.100 1.00 59.84 70 LEU A O 1
ATOM 584 N N . PHE A 1 71 ? -5.830 16.042 -7.680 1.00 56.22 71 PHE A N 1
ATOM 585 C CA . PHE A 1 71 ? -5.459 16.282 -9.086 1.00 56.22 71 PHE A CA 1
ATOM 586 C C . PHE A 1 71 ? -4.307 15.406 -9.581 1.00 56.22 71 PHE A C 1
ATOM 588 O O . PHE A 1 71 ? -3.891 15.514 -10.735 1.00 56.22 71 PHE A O 1
ATOM 595 N N . PHE A 1 72 ? -3.777 14.556 -8.710 1.00 68.31 72 PHE A N 1
ATOM 596 C CA . PHE A 1 72 ? -2.726 13.621 -9.042 1.00 68.31 72 PHE A CA 1
ATOM 597 C C . PHE A 1 72 ? -3.325 12.239 -9.302 1.00 68.31 72 PHE A C 1
ATOM 599 O O . PHE A 1 72 ? -4.329 11.892 -8.683 1.00 68.31 72 PHE A O 1
ATOM 606 N N . ASN A 1 73 ? -2.724 11.443 -10.194 1.00 80.50 73 ASN A N 1
ATOM 607 C CA . ASN A 1 73 ? -3.094 10.036 -10.386 1.00 80.50 73 ASN A CA 1
ATOM 608 C C . ASN A 1 73 ? -2.791 9.265 -9.093 1.00 80.50 73 ASN A C 1
ATOM 610 O O . ASN A 1 73 ? -1.748 8.631 -8.966 1.00 80.50 73 ASN A O 1
ATOM 614 N N . THR A 1 74 ? -3.680 9.364 -8.112 1.00 86.00 74 THR A N 1
ATOM 615 C CA . THR A 1 74 ? -3.507 8.822 -6.770 1.00 86.00 74 THR A CA 1
ATOM 616 C C . THR A 1 74 ? -4.705 7.966 -6.432 1.00 86.00 74 THR A C 1
ATOM 618 O O . THR A 1 74 ? -5.845 8.408 -6.550 1.00 86.00 74 THR A O 1
ATOM 621 N N . ILE A 1 75 ? -4.440 6.754 -5.964 1.00 89.38 75 ILE A N 1
ATOM 622 C CA . ILE A 1 75 ? -5.424 5.910 -5.304 1.00 89.38 75 ILE A CA 1
ATOM 623 C C . ILE A 1 75 ? -5.125 5.970 -3.809 1.00 89.38 75 ILE A C 1
ATOM 625 O O . ILE A 1 75 ? -4.037 5.600 -3.366 1.00 89.38 75 ILE A O 1
ATOM 629 N N . TYR A 1 76 ? -6.095 6.432 -3.034 1.00 91.25 76 TYR A N 1
ATOM 630 C CA . TYR A 1 76 ? -6.018 6.513 -1.584 1.00 91.25 76 TYR A CA 1
ATOM 631 C C . TYR A 1 76 ? -6.546 5.234 -0.960 1.00 91.25 76 TYR A C 1
ATOM 633 O O . TYR A 1 76 ? -7.624 4.756 -1.301 1.00 91.25 76 TYR A O 1
ATOM 641 N N . TYR A 1 77 ? -5.793 4.714 -0.009 1.00 94.38 77 TYR A N 1
ATOM 642 C CA . TYR A 1 77 ? -6.070 3.507 0.747 1.00 94.38 77 TYR A CA 1
ATOM 643 C C . TYR A 1 77 ? -6.211 3.913 2.212 1.00 94.38 77 TYR A C 1
ATOM 645 O O . TYR A 1 77 ? -5.223 4.032 2.930 1.00 94.38 77 TYR A O 1
ATOM 653 N N . ILE A 1 78 ? -7.442 4.171 2.649 1.00 94.44 78 ILE A N 1
ATOM 654 C CA . ILE A 1 78 ? -7.730 4.554 4.031 1.00 94.44 78 ILE A CA 1
ATOM 655 C C . ILE A 1 78 ? -7.971 3.290 4.850 1.00 94.44 78 ILE A C 1
ATOM 657 O O . ILE A 1 78 ? -8.974 2.596 4.650 1.00 94.44 78 ILE A O 1
ATOM 661 N N . TYR A 1 79 ? -7.084 3.012 5.801 1.00 95.62 79 TYR A N 1
ATOM 662 C CA . TYR A 1 79 ? -7.228 1.861 6.687 1.00 95.62 79 TYR A CA 1
ATOM 663 C C . TYR A 1 79 ? -7.782 2.257 8.060 1.00 95.62 79 TYR A C 1
ATOM 665 O O . TYR A 1 79 ? -7.392 3.256 8.669 1.00 95.62 79 TYR A O 1
ATOM 673 N N . CYS A 1 80 ? -8.735 1.459 8.534 1.00 95.38 80 CYS A N 1
ATOM 674 C CA . CYS A 1 80 ? -9.518 1.693 9.744 1.00 95.38 80 CYS A CA 1
ATOM 675 C C . CYS A 1 80 ? -9.352 0.537 10.734 1.00 95.38 80 CYS A C 1
ATOM 677 O O . CYS A 1 80 ? -9.286 -0.620 10.327 1.00 95.38 80 CYS A O 1
ATOM 679 N N . ILE A 1 81 ? -9.339 0.829 12.034 1.00 94.38 81 ILE A N 1
ATOM 680 C CA . ILE A 1 81 ? -9.158 -0.196 13.076 1.00 94.38 81 ILE A CA 1
ATOM 681 C C . ILE A 1 81 ? -10.402 -1.062 13.323 1.00 94.38 81 ILE A C 1
ATOM 683 O O . ILE A 1 81 ? -10.272 -2.162 13.849 1.00 94.38 81 ILE A O 1
ATOM 687 N N . ASP A 1 82 ? -11.592 -0.572 12.961 1.00 95.12 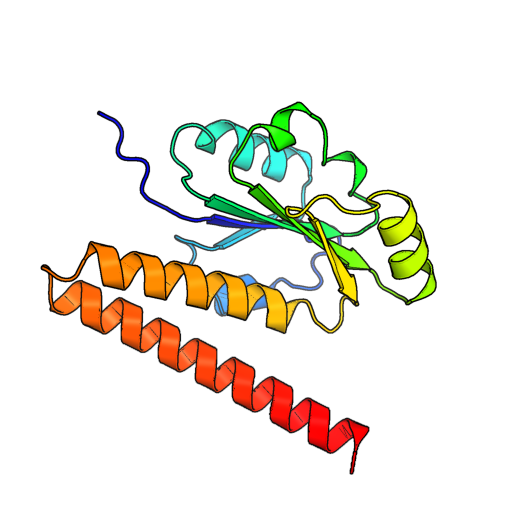82 ASP A N 1
ATOM 688 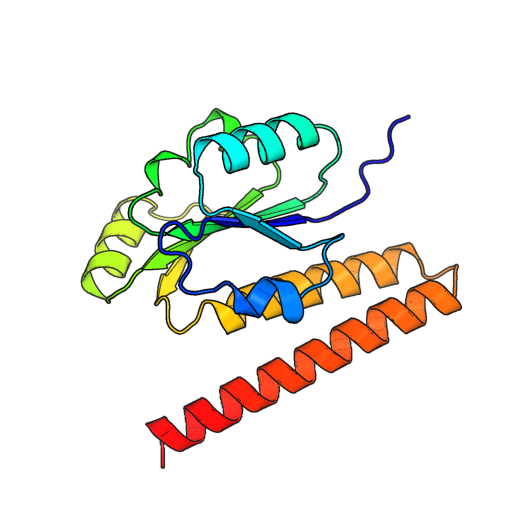C CA . ASP A 1 82 ? -12.874 -1.221 13.236 1.00 95.12 82 ASP A CA 1
ATOM 689 C C . ASP A 1 82 ? -13.949 -0.887 12.183 1.00 95.12 82 ASP A C 1
ATOM 691 O O . ASP A 1 82 ? -13.776 -0.024 11.315 1.00 95.12 82 ASP A O 1
ATOM 695 N N . GLN A 1 83 ? -15.083 -1.590 12.260 1.00 94.94 83 GLN A N 1
ATOM 696 C CA . GLN A 1 83 ? -16.196 -1.444 11.318 1.00 94.94 83 GLN A CA 1
ATOM 697 C C . GLN A 1 83 ? -16.936 -0.105 11.448 1.00 94.94 83 GLN A C 1
ATOM 699 O O . GLN A 1 83 ? -17.465 0.394 10.455 1.00 94.94 83 GLN A O 1
ATOM 704 N N . ILE A 1 84 ? -16.971 0.484 12.647 1.00 96.50 84 ILE A N 1
ATOM 705 C CA . ILE A 1 84 ? -17.615 1.785 12.883 1.00 96.50 84 ILE A CA 1
ATOM 706 C C . ILE A 1 84 ? -16.874 2.850 12.073 1.00 96.50 84 ILE A C 1
ATOM 708 O O . ILE A 1 84 ? -17.474 3.549 11.260 1.00 96.50 84 ILE A O 1
ATOM 712 N N . SER A 1 85 ? -15.550 2.867 12.194 1.00 95.81 85 SER A N 1
ATOM 713 C CA . SER A 1 85 ? -14.657 3.742 11.446 1.00 95.81 85 SER A CA 1
ATOM 714 C C . SER A 1 85 ? -14.765 3.538 9.936 1.00 95.81 85 SER A C 1
ATOM 716 O O . SER A 1 85 ? -14.774 4.515 9.195 1.00 95.81 85 SER A O 1
ATOM 718 N N . ILE A 1 86 ? -14.895 2.293 9.462 1.00 94.81 86 ILE A N 1
ATOM 719 C CA . ILE A 1 86 ? -15.130 2.018 8.034 1.00 94.81 86 ILE A CA 1
ATOM 720 C C . ILE A 1 86 ? -16.429 2.673 7.562 1.00 94.81 86 ILE A C 1
ATOM 722 O O . ILE A 1 86 ? -16.450 3.287 6.496 1.00 94.81 86 ILE A O 1
ATOM 726 N N . ASN A 1 87 ? -17.510 2.536 8.330 1.00 93.81 87 ASN A N 1
ATOM 727 C CA . ASN A 1 87 ? -18.812 3.084 7.959 1.00 93.81 87 ASN A CA 1
ATOM 728 C C . ASN A 1 87 ? -18.786 4.617 7.930 1.00 93.81 87 ASN A C 1
ATOM 730 O O . ASN A 1 87 ? -19.279 5.202 6.968 1.00 93.81 87 ASN A O 1
ATOM 734 N N . GLU A 1 88 ? -18.159 5.253 8.922 1.00 93.75 88 GLU A N 1
ATOM 735 C CA . GLU A 1 88 ? -17.959 6.708 8.964 1.00 93.75 88 GLU A CA 1
ATOM 736 C C . GLU A 1 88 ? -17.199 7.208 7.730 1.00 93.75 88 GLU A C 1
ATOM 738 O O . GLU A 1 88 ? -17.655 8.116 7.035 1.00 93.75 88 GLU A O 1
ATOM 743 N N . MET A 1 89 ? -16.071 6.571 7.398 1.00 92.00 89 MET A N 1
ATOM 744 C CA . MET A 1 89 ? -15.279 6.964 6.232 1.00 92.00 89 MET A CA 1
ATOM 745 C C . MET A 1 89 ? -16.044 6.747 4.927 1.00 92.00 89 MET A C 1
ATOM 747 O O . MET A 1 89 ? -15.957 7.574 4.023 1.00 92.00 89 MET A O 1
ATOM 751 N N . LYS A 1 90 ? -16.814 5.659 4.806 1.00 91.00 90 LYS A N 1
ATOM 752 C CA . LYS A 1 90 ? -17.611 5.395 3.598 1.00 91.00 90 LYS A CA 1
ATOM 753 C C . LYS A 1 90 ? -18.705 6.439 3.399 1.00 91.00 90 LYS A C 1
ATOM 755 O O . LYS A 1 90 ? -18.923 6.846 2.268 1.00 91.00 90 LYS A O 1
ATOM 760 N N . GLN A 1 91 ? -19.338 6.898 4.478 1.00 90.50 91 GLN A N 1
ATOM 761 C CA . GLN A 1 91 ? -20.309 7.996 4.421 1.00 90.50 91 GLN A CA 1
ATOM 762 C C . GLN A 1 91 ? -19.656 9.320 4.011 1.00 90.50 91 GLN A C 1
ATOM 764 O O . GLN A 1 91 ? -20.261 10.111 3.295 1.00 90.50 91 GLN A O 1
ATOM 769 N N . GLN A 1 92 ? -18.423 9.572 4.452 1.00 88.75 92 GLN A N 1
ATOM 770 C CA . GLN A 1 92 ? -17.702 10.795 4.108 1.00 88.75 92 GLN A CA 1
ATOM 771 C C . GLN A 1 92 ? -17.208 10.815 2.654 1.00 88.75 92 GLN A C 1
ATOM 773 O O . GLN A 1 92 ? -17.220 11.863 2.009 1.00 88.75 92 GLN A O 1
ATOM 778 N N . TYR A 1 93 ? -16.763 9.669 2.144 1.00 84.69 93 TYR A N 1
ATOM 779 C CA . TYR A 1 93 ? -16.234 9.502 0.791 1.00 84.69 93 TYR A CA 1
ATOM 780 C C . TYR A 1 93 ? -17.209 8.673 -0.043 1.00 84.69 93 TYR A C 1
ATOM 782 O O . TYR A 1 93 ? -16.844 7.629 -0.577 1.00 84.69 93 TYR A O 1
ATOM 790 N N . ASP A 1 94 ? -18.451 9.139 -0.131 1.00 67.06 94 ASP A N 1
ATOM 791 C CA . ASP A 1 94 ? -19.569 8.457 -0.784 1.00 67.06 94 ASP A CA 1
ATOM 792 C C . ASP A 1 94 ? -19.352 8.374 -2.317 1.00 67.06 94 ASP A C 1
ATOM 794 O O . ASP A 1 94 ? -19.970 9.104 -3.075 1.00 67.06 94 ASP A O 1
ATOM 798 N N . TYR A 1 95 ? -18.454 7.495 -2.789 1.00 56.38 95 TYR A N 1
ATOM 799 C CA . TYR A 1 95 ? -18.166 7.138 -4.201 1.00 56.38 95 TYR A CA 1
ATOM 800 C C . TYR A 1 95 ? -17.042 7.841 -5.015 1.00 56.38 95 TYR A C 1
ATOM 802 O O . TYR A 1 95 ? -17.118 7.845 -6.249 1.00 56.38 95 TYR A O 1
ATOM 810 N N . PRO A 1 96 ? -15.922 8.340 -4.459 1.00 65.56 96 PRO A N 1
ATOM 811 C CA . PRO A 1 96 ? -14.749 8.588 -5.286 1.00 65.56 96 PRO A CA 1
ATOM 812 C C . PRO A 1 96 ? -14.097 7.255 -5.696 1.00 65.56 96 PRO A C 1
ATOM 814 O O . PRO A 1 96 ? -13.565 6.538 -4.852 1.00 65.56 96 PRO A O 1
ATOM 817 N N . MET A 1 97 ? -14.072 6.946 -7.003 1.00 67.81 97 MET A N 1
ATOM 818 C CA . MET A 1 97 ? -13.384 5.765 -7.586 1.00 67.81 97 MET A CA 1
ATOM 819 C C . MET A 1 97 ? -11.921 5.60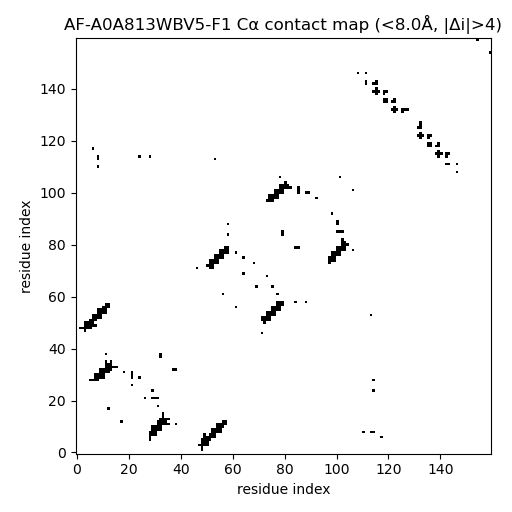2 -7.130 1.00 67.81 97 MET A C 1
ATOM 821 O O . MET A 1 97 ? -11.349 4.520 -7.239 1.00 67.81 97 MET A O 1
ATOM 825 N N . PHE A 1 98 ? -11.312 6.679 -6.641 1.00 82.50 98 PHE A N 1
ATOM 826 C CA . PHE A 1 98 ? -9.921 6.757 -6.220 1.00 82.50 98 PHE A CA 1
ATOM 827 C C . PHE A 1 98 ? -9.714 6.597 -4.704 1.00 82.50 98 PHE A C 1
ATOM 829 O O . PHE A 1 98 ? -8.570 6.657 -4.266 1.00 82.50 98 PHE A O 1
ATOM 836 N N . VAL A 1 99 ? -10.756 6.385 -3.888 1.00 89.38 99 VAL A N 1
ATOM 837 C CA . VAL A 1 99 ? -10.614 6.118 -2.443 1.00 89.38 99 VAL A CA 1
ATOM 838 C C . VAL A 1 99 ? -11.113 4.714 -2.111 1.00 89.38 99 VAL A C 1
ATOM 840 O O . VAL A 1 99 ? -12.269 4.366 -2.335 1.00 89.38 99 VAL A O 1
ATOM 843 N N . LYS A 1 100 ? -10.234 3.904 -1.528 1.00 92.38 100 LYS A N 1
ATOM 844 C CA . LYS A 1 100 ? -10.517 2.569 -1.004 1.00 92.38 100 LYS A CA 1
ATOM 845 C C . LYS A 1 100 ? -10.454 2.609 0.517 1.00 92.38 100 LYS A C 1
ATOM 847 O O . LYS A 1 100 ? -9.428 2.964 1.086 1.00 92.38 100 LYS A O 1
ATOM 852 N N . ILE A 1 101 ? -11.548 2.225 1.168 1.00 93.94 101 ILE A N 1
ATOM 853 C CA . ILE A 1 101 ? -11.672 2.191 2.630 1.00 93.94 101 ILE A CA 1
ATOM 854 C C . ILE A 1 101 ? -11.767 0.740 3.078 1.00 93.94 101 ILE A C 1
ATOM 856 O O . ILE A 1 101 ? -12.638 0.003 2.605 1.00 93.94 101 ILE A O 1
ATOM 860 N N . PHE A 1 102 ? -10.901 0.331 4.001 1.00 94.94 102 PHE A N 1
ATOM 861 C CA . PHE A 1 102 ? -10.825 -1.056 4.452 1.00 94.94 102 PHE A CA 1
ATOM 862 C C . PHE A 1 102 ? -10.345 -1.183 5.901 1.00 94.94 102 PHE A C 1
ATOM 864 O O . PHE A 1 102 ? -9.918 -0.223 6.539 1.00 94.94 102 PHE A O 1
ATOM 871 N N . HIS A 1 103 ? -10.451 -2.396 6.434 1.00 95.81 103 HIS A N 1
ATOM 872 C CA . HIS A 1 103 ? -10.016 -2.731 7.785 1.00 95.81 103 HIS A CA 1
ATOM 873 C C . HIS A 1 103 ? -8.492 -2.910 7.840 1.00 95.81 103 HIS A C 1
ATOM 875 O O . HIS A 1 103 ? -7.938 -3.569 6.971 1.00 95.81 103 HIS A O 1
ATOM 881 N N . ILE A 1 104 ? -7.808 -2.432 8.881 1.00 94.56 104 ILE A N 1
ATOM 882 C CA . ILE A 1 104 ? -6.337 -2.483 9.019 1.00 94.56 104 ILE A CA 1
ATOM 883 C C . ILE A 1 104 ? -5.752 -3.889 8.827 1.00 94.56 104 ILE A C 1
ATOM 885 O O . ILE A 1 104 ? -4.710 -4.052 8.210 1.00 94.56 104 ILE A O 1
ATOM 889 N N . LYS A 1 105 ? -6.481 -4.925 9.251 1.00 91.88 105 LYS A N 1
ATOM 890 C CA . LYS A 1 105 ? -6.140 -6.341 9.007 1.00 91.88 105 LYS A CA 1
ATOM 891 C C . LYS A 1 105 ? -5.928 -6.704 7.528 1.00 91.88 105 LYS A C 1
ATOM 893 O O . LYS A 1 105 ? -5.255 -7.682 7.253 1.00 91.88 105 LYS A O 1
ATOM 898 N N . SER A 1 106 ? -6.480 -5.941 6.585 1.00 92.88 106 SER A N 1
ATOM 899 C CA . SER A 1 106 ? -6.291 -6.144 5.142 1.00 92.88 106 SER A CA 1
ATOM 900 C C . SER A 1 106 ? -5.165 -5.281 4.555 1.00 92.88 106 SER A C 1
ATOM 902 O O . SER A 1 106 ? -5.013 -5.237 3.337 1.00 92.88 106 SER A O 1
ATOM 904 N N . LEU A 1 107 ? -4.385 -4.569 5.379 1.00 94.44 107 LEU A N 1
ATOM 905 C CA . LEU A 1 107 ? -3.316 -3.676 4.917 1.00 94.44 107 LEU A CA 1
ATOM 906 C C . LEU A 1 107 ? -2.248 -4.41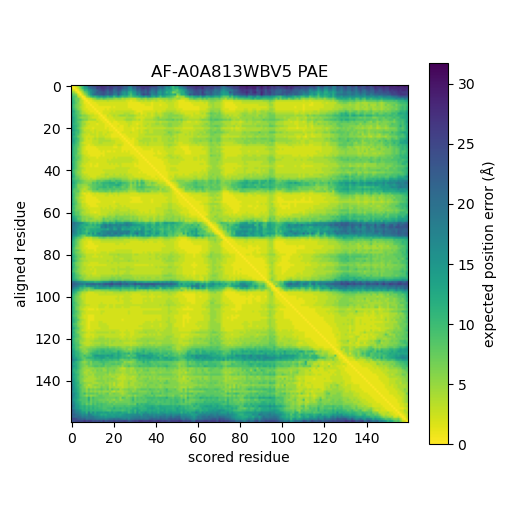9 4.111 1.00 94.44 107 LEU A C 1
ATOM 908 O O . LEU A 1 107 ? -1.937 -3.973 3.007 1.00 94.44 107 LEU A O 1
ATOM 912 N N . SER A 1 108 ? -1.763 -5.563 4.613 1.00 92.75 108 SER A N 1
ATOM 913 C CA . SER A 1 108 ? -0.803 -6.408 3.882 1.00 92.75 108 SER A CA 1
ATOM 914 C C . SER A 1 108 ? -1.350 -6.774 2.502 1.00 92.75 108 SER A C 1
ATOM 916 O O . SER A 1 108 ? -0.708 -6.529 1.483 1.00 92.75 108 SER A O 1
ATOM 918 N N . THR A 1 109 ? -2.601 -7.239 2.446 1.00 91.75 109 THR A N 1
ATOM 919 C CA . THR A 1 109 ? -3.267 -7.616 1.196 1.00 91.75 109 THR A CA 1
ATOM 920 C C . THR A 1 109 ? -3.296 -6.480 0.175 1.00 91.75 109 THR A C 1
ATOM 922 O O . THR A 1 109 ? -2.937 -6.683 -0.984 1.00 91.75 109 THR A O 1
ATOM 925 N N . TYR A 1 110 ? -3.703 -5.274 0.577 1.00 93.69 110 TYR A N 1
ATOM 926 C CA . TYR A 1 110 ? -3.776 -4.152 -0.361 1.00 93.69 110 TYR A CA 1
ATOM 927 C C . TYR A 1 110 ? -2.396 -3.635 -0.789 1.00 93.69 110 TYR A C 1
ATOM 929 O O . TYR A 1 110 ? -2.255 -3.208 -1.937 1.00 93.69 110 TYR A O 1
ATOM 937 N N . LEU A 1 111 ? -1.386 -3.687 0.087 1.00 94.06 111 LEU A N 1
ATOM 938 C CA . LEU A 1 111 ? -0.001 -3.363 -0.270 1.00 94.06 111 LEU A CA 1
ATOM 939 C C . LEU A 1 111 ? 0.535 -4.339 -1.324 1.00 94.06 111 LEU A C 1
ATOM 941 O O . LEU A 1 111 ? 1.003 -3.895 -2.373 1.00 94.06 111 LEU A O 1
ATOM 945 N N . HIS A 1 112 ? 0.374 -5.646 -1.105 1.00 93.00 112 HIS A N 1
ATOM 946 C CA . HIS A 1 112 ? 0.768 -6.678 -2.068 1.00 93.00 112 HIS A CA 1
ATOM 947 C C . HIS A 1 112 ? 0.049 -6.518 -3.411 1.00 93.00 112 HIS A C 1
ATOM 949 O O . HIS A 1 112 ? 0.693 -6.515 -4.457 1.00 93.00 112 HIS A O 1
ATOM 955 N N . GLN A 1 113 ? -1.269 -6.290 -3.409 1.00 91.44 113 GLN A N 1
ATOM 956 C CA . GLN A 1 113 ? -2.023 -6.045 -4.645 1.00 91.44 113 GLN A CA 1
ATOM 957 C C . GLN A 1 113 ? -1.509 -4.824 -5.420 1.00 91.44 113 GLN A C 1
ATOM 959 O O . GLN A 1 113 ? -1.414 -4.868 -6.647 1.00 91.44 113 GLN A O 1
ATOM 964 N N . ALA A 1 114 ? -1.176 -3.733 -4.724 1.00 91.25 114 ALA A N 1
ATOM 965 C CA . ALA A 1 114 ? -0.607 -2.545 -5.354 1.00 91.25 114 ALA A CA 1
ATOM 966 C C . ALA A 1 114 ? 0.795 -2.816 -5.928 1.00 91.25 114 ALA A C 1
ATOM 968 O O . ALA A 1 114 ? 1.091 -2.366 -7.035 1.00 91.25 114 ALA A O 1
ATOM 969 N N . ALA A 1 115 ? 1.628 -3.578 -5.214 1.00 90.69 115 ALA A N 1
ATOM 970 C CA . ALA A 1 115 ? 2.973 -3.939 -5.657 1.00 90.69 115 ALA A CA 1
ATOM 971 C C . ALA A 1 115 ? 2.932 -4.842 -6.900 1.00 90.69 115 ALA A C 1
ATOM 973 O O . ALA A 1 115 ? 3.604 -4.558 -7.888 1.00 90.69 115 ALA A O 1
ATOM 974 N N . ILE A 1 116 ? 2.073 -5.865 -6.900 1.00 89.81 116 ILE A N 1
ATOM 975 C CA . ILE A 1 116 ? 1.855 -6.756 -8.049 1.00 89.81 116 ILE A CA 1
ATOM 976 C C . ILE A 1 116 ? 1.388 -5.957 -9.269 1.00 89.81 116 ILE A C 1
ATOM 978 O O . ILE A 1 116 ? 1.946 -6.104 -10.354 1.00 89.81 116 ILE A O 1
ATOM 982 N N . ALA A 1 117 ? 0.396 -5.076 -9.101 1.00 88.19 117 ALA A N 1
ATOM 983 C CA . ALA A 1 117 ? -0.099 -4.247 -10.199 1.00 88.19 117 ALA A CA 1
ATOM 984 C C . ALA A 1 117 ? 1.008 -3.359 -10.793 1.00 88.19 117 ALA A C 1
ATOM 986 O O . ALA A 1 117 ? 1.091 -3.216 -12.014 1.00 88.19 117 ALA A O 1
ATOM 987 N N . HIS A 1 118 ? 1.877 -2.802 -9.944 1.00 87.12 118 HIS A N 1
ATOM 988 C CA . HIS A 1 118 ? 3.036 -2.034 -10.388 1.00 87.12 118 HIS A CA 1
ATOM 989 C C . HIS A 1 118 ? 4.033 -2.886 -11.188 1.00 87.12 118 HIS A C 1
ATOM 991 O O . HIS A 1 118 ? 4.453 -2.472 -12.268 1.00 87.12 118 HIS A O 1
ATOM 997 N N . LEU A 1 119 ? 4.376 -4.077 -10.695 1.00 86.88 119 LEU A N 1
ATOM 998 C CA . LEU A 1 119 ? 5.339 -4.974 -11.340 1.00 86.88 119 LEU A CA 1
ATOM 999 C C . LEU A 1 119 ? 4.834 -5.500 -12.688 1.00 86.88 119 LEU A C 1
ATOM 1001 O O . LEU A 1 119 ? 5.583 -5.505 -13.663 1.00 86.88 119 LEU A O 1
ATOM 1005 N N . ILE A 1 120 ? 3.550 -5.856 -12.785 1.00 86.94 120 ILE A N 1
ATOM 1006 C CA . ILE A 1 120 ? 2.922 -6.244 -14.059 1.00 86.94 120 ILE A CA 1
ATOM 1007 C C . ILE A 1 120 ? 2.977 -5.078 -15.053 1.00 86.94 120 ILE A C 1
ATOM 1009 O O . ILE A 1 120 ? 3.351 -5.254 -16.211 1.00 86.94 120 ILE A O 1
ATOM 1013 N N . GLU A 1 121 ? 2.654 -3.861 -14.609 1.00 84.38 121 GLU A N 1
ATOM 1014 C CA . GLU A 1 121 ? 2.737 -2.675 -15.462 1.00 84.38 121 GLU A CA 1
ATOM 1015 C C . GLU A 1 121 ? 4.178 -2.395 -15.929 1.00 84.38 121 GLU A C 1
ATOM 1017 O O . GLU A 1 121 ? 4.391 -1.992 -17.076 1.00 84.38 121 GLU A O 1
ATOM 1022 N N . GLN A 1 122 ? 5.171 -2.606 -15.062 1.00 82.69 122 GLN A N 1
ATOM 1023 C CA . GLN A 1 122 ? 6.588 -2.474 -15.398 1.00 82.69 122 GLN A CA 1
ATOM 1024 C C . GLN A 1 122 ? 7.016 -3.518 -16.435 1.00 82.69 122 GLN A C 1
ATOM 1026 O O . GLN A 1 122 ? 7.649 -3.151 -17.430 1.00 82.69 122 GLN A O 1
ATOM 1031 N N . ALA A 1 123 ? 6.629 -4.780 -16.242 1.00 85.12 123 ALA A N 1
ATOM 1032 C CA . ALA A 1 123 ? 6.909 -5.868 -17.170 1.00 85.12 123 ALA A CA 1
ATOM 1033 C C . ALA A 1 123 ? 6.356 -5.558 -18.570 1.00 85.12 123 ALA A C 1
ATOM 1035 O O . ALA A 1 123 ? 7.095 -5.611 -19.553 1.00 85.12 123 ALA A O 1
ATOM 1036 N N . GLU A 1 124 ? 5.094 -5.138 -18.675 1.00 84.56 124 GLU A N 1
ATOM 1037 C CA . GLU A 1 124 ? 4.454 -4.800 -19.956 1.00 84.56 124 GLU A CA 1
ATOM 1038 C C . GLU A 1 124 ? 5.190 -3.692 -20.726 1.00 84.56 124 GLU A C 1
ATOM 1040 O O . GLU A 1 124 ? 5.301 -3.726 -21.957 1.00 84.56 124 GLU A O 1
ATOM 1045 N N . ARG A 1 125 ? 5.745 -2.704 -20.017 1.00 81.31 125 ARG A N 1
ATOM 1046 C CA . ARG A 1 125 ? 6.527 -1.629 -20.652 1.00 81.31 125 ARG A CA 1
ATOM 1047 C C . ARG A 1 125 ? 7.895 -2.096 -21.122 1.00 81.31 125 ARG A C 1
ATOM 1049 O O . ARG A 1 125 ? 8.389 -1.588 -22.127 1.00 81.31 125 ARG A O 1
ATOM 1056 N N . ARG A 1 126 ? 8.483 -3.053 -20.410 1.00 81.69 126 ARG A N 1
ATOM 1057 C CA . ARG A 1 126 ? 9.807 -3.620 -20.682 1.00 81.69 126 ARG A CA 1
ATOM 1058 C C . ARG A 1 126 ? 9.749 -4.892 -21.512 1.00 81.69 126 ARG A C 1
ATOM 1060 O O . ARG A 1 126 ? 10.740 -5.590 -21.623 1.00 81.69 126 ARG A O 1
ATOM 1067 N N . LYS A 1 127 ? 8.635 -5.167 -22.192 1.00 80.56 127 LYS A N 1
ATOM 1068 C CA . LYS A 1 127 ? 8.464 -6.341 -23.070 1.00 80.56 127 LYS A CA 1
ATOM 1069 C C . LYS A 1 127 ? 9.540 -6.524 -24.156 1.00 80.56 127 LYS A C 1
ATOM 1071 O O . LYS A 1 127 ? 9.599 -7.570 -24.791 1.00 80.56 127 LYS A O 1
ATOM 1076 N N . HIS A 1 128 ? 10.337 -5.491 -24.436 1.00 83.25 128 HIS A N 1
ATOM 1077 C CA . HIS A 1 128 ? 11.449 -5.524 -25.392 1.00 83.25 128 HIS A CA 1
ATOM 1078 C C . HIS A 1 128 ? 12.826 -5.709 -24.726 1.00 83.25 128 HIS A C 1
ATOM 1080 O O . HIS A 1 128 ? 13.831 -5.779 -25.428 1.00 83.25 128 HIS A O 1
ATOM 1086 N N . GLU A 1 129 ? 12.860 -5.806 -23.399 1.00 84.38 129 GLU A N 1
ATOM 1087 C CA . GLU A 1 129 ? 14.023 -5.999 -22.533 1.00 84.38 129 GLU A CA 1
ATOM 1088 C C . GLU A 1 129 ? 13.783 -7.289 -21.722 1.00 84.38 129 GLU A C 1
ATOM 1090 O O . GLU A 1 129 ? 13.272 -7.223 -20.603 1.00 84.38 129 GLU A O 1
ATOM 1095 N N . PRO A 1 130 ? 14.078 -8.473 -22.297 1.00 77.94 130 PRO A N 1
ATOM 1096 C CA . PRO A 1 130 ? 13.624 -9.763 -21.766 1.00 77.94 130 PRO A CA 1
ATOM 1097 C C . PRO A 1 130 ? 14.022 -9.998 -20.307 1.00 77.94 130 PRO A C 1
ATOM 1099 O O . PRO A 1 130 ? 13.188 -10.400 -19.506 1.00 77.94 130 PRO A O 1
ATOM 1102 N N . ASP A 1 131 ? 15.257 -9.650 -19.944 1.00 82.50 131 ASP A N 1
ATOM 1103 C CA . ASP A 1 131 ? 15.766 -9.849 -18.585 1.00 82.50 131 ASP A CA 1
ATOM 1104 C C . ASP A 1 131 ? 14.984 -9.013 -17.556 1.00 82.50 131 ASP A C 1
ATOM 1106 O O . ASP A 1 131 ? 14.587 -9.511 -16.506 1.00 82.50 131 ASP A O 1
ATOM 1110 N N . GLU A 1 132 ? 14.712 -7.738 -17.854 1.00 79.31 132 GLU A N 1
ATOM 1111 C CA . GLU A 1 132 ? 13.981 -6.860 -16.934 1.00 79.31 132 GLU A CA 1
ATOM 1112 C C . GLU A 1 132 ? 12.474 -7.160 -16.908 1.00 79.31 132 GLU A C 1
ATOM 1114 O O . GLU A 1 132 ? 11.815 -6.923 -15.891 1.00 79.31 132 GLU A O 1
ATOM 1119 N N . HIS A 1 133 ? 11.930 -7.678 -18.012 1.00 78.88 133 HIS A N 1
ATOM 1120 C CA . HIS A 1 133 ? 10.563 -8.185 -18.095 1.00 78.88 133 HIS A CA 1
ATOM 1121 C C . HIS A 1 133 ? 10.372 -9.412 -17.197 1.00 78.88 133 HIS A C 1
ATOM 1123 O O . HIS A 1 133 ? 9.473 -9.418 -16.354 1.00 78.88 133 HIS A O 1
ATOM 1129 N N . ASP A 1 134 ? 11.250 -10.407 -17.331 1.00 83.81 134 ASP A N 1
ATOM 1130 C CA . ASP A 1 134 ? 11.171 -11.664 -16.587 1.00 83.81 134 ASP A CA 1
ATOM 1131 C C . ASP A 1 134 ? 11.391 -11.442 -15.084 1.00 83.81 134 ASP A C 1
ATOM 1133 O O . ASP A 1 134 ? 10.649 -11.997 -14.273 1.00 83.81 134 ASP A O 1
ATOM 1137 N N . ILE A 1 135 ? 12.327 -10.564 -14.694 1.00 85.38 135 ILE A N 1
ATOM 1138 C CA . ILE A 1 135 ? 12.545 -10.190 -13.283 1.00 85.38 135 ILE A CA 1
ATOM 1139 C C . ILE A 1 135 ? 11.277 -9.577 -12.671 1.00 85.38 135 ILE A C 1
ATOM 1141 O O . ILE A 1 135 ? 10.884 -9.941 -11.560 1.00 85.38 135 ILE A O 1
ATOM 1145 N N . ALA A 1 136 ? 10.618 -8.657 -13.382 1.00 82.56 136 ALA A N 1
ATOM 1146 C CA . ALA A 1 136 ? 9.403 -8.018 -12.884 1.00 82.56 136 ALA A CA 1
ATOM 1147 C C . ALA A 1 136 ? 8.239 -9.018 -12.758 1.00 82.56 136 ALA A C 1
ATOM 1149 O O . ALA A 1 136 ? 7.507 -8.986 -11.766 1.00 82.56 136 ALA A O 1
ATOM 1150 N N . LEU A 1 137 ? 8.087 -9.937 -13.720 1.00 86.06 137 LEU A N 1
ATOM 1151 C CA . LEU A 1 137 ? 7.081 -11.001 -13.648 1.00 86.06 137 LEU A CA 1
ATOM 1152 C C . LEU A 1 137 ? 7.358 -11.993 -12.518 1.00 86.06 137 LEU A C 1
ATOM 1154 O O . LEU A 1 137 ? 6.422 -12.392 -11.826 1.00 86.06 137 LEU A O 1
ATOM 1158 N N . GLN A 1 138 ? 8.620 -12.362 -12.297 1.00 89.19 138 GLN A N 1
ATOM 1159 C CA . GLN A 1 138 ? 8.997 -13.243 -11.198 1.00 89.19 138 GLN A CA 1
ATOM 1160 C C . GLN A 1 138 ? 8.666 -12.607 -9.842 1.00 89.19 138 GLN A C 1
ATOM 1162 O O . GLN A 1 138 ? 7.999 -13.237 -9.025 1.00 89.19 138 GLN A O 1
ATOM 1167 N N . ALA A 1 139 ? 9.033 -11.341 -9.629 1.00 85.06 139 ALA A N 1
ATOM 1168 C CA . ALA A 1 139 ? 8.685 -10.625 -8.401 1.00 85.06 139 ALA A CA 1
ATOM 1169 C C . ALA A 1 139 ? 7.157 -10.513 -8.206 1.00 85.06 139 ALA A C 1
ATOM 1171 O O . ALA A 1 139 ? 6.650 -10.638 -7.090 1.00 85.06 139 ALA A O 1
ATOM 1172 N N . ALA A 1 140 ? 6.395 -10.314 -9.290 1.00 88.19 140 ALA A N 1
ATOM 1173 C CA . ALA A 1 140 ? 4.933 -10.294 -9.232 1.00 88.19 140 ALA A CA 1
ATOM 1174 C C . ALA A 1 140 ? 4.348 -11.664 -8.844 1.00 88.19 140 ALA A C 1
ATOM 1176 O O . ALA A 1 140 ? 3.373 -11.722 -8.089 1.00 88.19 140 ALA A O 1
ATOM 1177 N N . ALA A 1 141 ? 4.935 -12.756 -9.338 1.00 87.19 141 ALA A N 1
ATOM 1178 C CA . ALA A 1 141 ? 4.549 -14.116 -8.977 1.00 87.19 141 ALA A CA 1
ATOM 1179 C C . ALA A 1 141 ? 4.852 -14.413 -7.500 1.00 87.19 141 ALA A C 1
ATOM 1181 O O . ALA A 1 141 ? 3.966 -14.879 -6.790 1.00 87.19 141 ALA A O 1
ATOM 1182 N N . GLU A 1 142 ? 6.036 -14.043 -7.007 1.00 88.31 142 GLU A N 1
ATOM 1183 C CA . GLU A 1 142 ? 6.422 -14.218 -5.599 1.00 88.31 142 GLU A CA 1
ATOM 1184 C C . GLU A 1 142 ? 5.455 -13.497 -4.648 1.00 88.31 142 GLU A C 1
ATOM 1186 O O . GLU A 1 142 ? 4.954 -14.092 -3.692 1.00 88.31 142 GLU A O 1
ATOM 1191 N N . PHE A 1 143 ? 5.101 -12.240 -4.938 1.00 86.75 143 PHE A N 1
ATOM 1192 C CA . PHE A 1 143 ? 4.094 -11.532 -4.142 1.00 86.75 143 PHE A CA 1
ATOM 1193 C C . PHE A 1 143 ? 2.692 -12.136 -4.267 1.00 86.75 143 PHE A C 1
ATOM 1195 O O . PHE A 1 143 ? 1.919 -12.080 -3.308 1.00 86.75 143 PHE A O 1
ATOM 1202 N N . SER A 1 144 ? 2.349 -12.710 -5.421 1.00 87.19 144 SER A N 1
ATOM 1203 C CA . SER A 1 144 ? 1.068 -13.400 -5.605 1.00 87.19 144 SER A CA 1
ATOM 1204 C C . SER A 1 144 ? 0.991 -14.668 -4.755 1.00 87.19 144 SER A C 1
ATOM 1206 O O . SER A 1 144 ? -0.046 -14.912 -4.139 1.00 87.19 144 SER A O 1
ATOM 1208 N N . ASP A 1 145 ? 2.085 -15.424 -4.656 1.00 87.06 145 ASP A N 1
ATOM 1209 C CA . ASP A 1 145 ? 2.182 -16.612 -3.806 1.00 87.06 145 ASP A CA 1
ATOM 1210 C C . ASP A 1 145 ? 2.128 -16.247 -2.317 1.00 87.06 145 ASP A C 1
ATOM 1212 O O . ASP A 1 145 ? 1.401 -16.886 -1.553 1.00 87.06 145 ASP A O 1
ATOM 1216 N N . ILE A 1 146 ? 2.830 -15.186 -1.895 1.00 87.06 146 ILE A N 1
ATOM 1217 C CA . ILE A 1 146 ? 2.735 -14.653 -0.523 1.00 87.06 146 ILE A CA 1
ATOM 1218 C C . ILE A 1 146 ? 1.280 -14.305 -0.200 1.00 87.06 146 ILE A C 1
ATOM 1220 O O . ILE A 1 146 ? 0.741 -14.771 0.804 1.00 87.06 146 ILE A O 1
ATOM 1224 N N . LEU A 1 147 ? 0.620 -13.547 -1.077 1.00 86.44 147 LEU A N 1
ATOM 1225 C CA . LEU A 1 147 ? -0.772 -13.155 -0.886 1.00 86.44 147 LEU A CA 1
ATOM 1226 C C . LEU A 1 147 ? -1.716 -14.367 -0.845 1.00 86.44 147 LEU A C 1
ATOM 1228 O O . LEU A 1 147 ? -2.637 -14.404 -0.028 1.00 86.44 147 LEU A O 1
ATOM 1232 N N . ALA A 1 148 ? -1.507 -15.356 -1.716 1.00 85.06 148 ALA A N 1
ATOM 1233 C CA . ALA A 1 148 ? -2.305 -16.577 -1.734 1.00 85.06 148 ALA A CA 1
ATOM 1234 C C . ALA A 1 148 ? -2.175 -17.352 -0.415 1.00 85.06 148 ALA A C 1
ATOM 1236 O O . ALA A 1 148 ? -3.186 -17.806 0.125 1.00 85.06 148 ALA A O 1
ATOM 1237 N N . ASN A 1 149 ? -0.962 -17.441 0.134 1.00 85.62 149 ASN A N 1
ATOM 1238 C CA . ASN A 1 149 ? -0.709 -18.084 1.422 1.00 85.62 149 ASN A CA 1
ATOM 1239 C C . ASN A 1 149 ? -1.344 -17.311 2.588 1.00 85.62 149 ASN A C 1
ATOM 1241 O O . ASN A 1 149 ? -2.041 -17.924 3.394 1.00 85.62 149 ASN A O 1
ATOM 1245 N N . GLU A 1 150 ? -1.203 -15.981 2.643 1.00 84.62 150 GLU A N 1
ATOM 1246 C CA . GLU A 1 150 ? -1.854 -15.148 3.672 1.00 84.62 150 GLU A CA 1
ATOM 1247 C C . GLU A 1 150 ? -3.384 -15.337 3.669 1.00 84.62 150 GLU A C 1
ATOM 1249 O O . GLU A 1 150 ? -4.021 -15.468 4.718 1.00 84.62 150 GLU A O 1
ATOM 1254 N N . LEU A 1 151 ? -3.994 -15.376 2.479 1.00 82.81 151 LEU A N 1
ATOM 1255 C CA . LEU A 1 151 ? -5.434 -15.591 2.329 1.00 82.81 151 LEU A CA 1
ATOM 1256 C C . LEU A 1 151 ? -5.854 -17.007 2.731 1.00 82.81 151 LEU A C 1
ATOM 1258 O O . LEU A 1 151 ? -6.903 -17.179 3.357 1.00 82.81 151 LEU A O 1
ATOM 1262 N N . TYR A 1 152 ? -5.048 -18.012 2.390 1.00 83.69 152 TYR A N 1
ATOM 1263 C CA . TYR A 1 152 ? -5.285 -19.400 2.775 1.00 83.69 152 TYR A CA 1
ATOM 1264 C C . TYR A 1 152 ? -5.234 -19.580 4.299 1.00 83.69 152 TYR A C 1
ATOM 1266 O O . TYR A 1 152 ? -6.151 -20.168 4.875 1.00 83.69 152 TYR A O 1
ATOM 1274 N N . GLU A 1 153 ? -4.227 -19.013 4.967 1.00 81.12 153 GLU A N 1
ATOM 1275 C CA . GLU A 1 153 ? -4.114 -19.024 6.431 1.00 81.12 153 GLU A CA 1
ATOM 1276 C C . GLU A 1 153 ? -5.306 -18.329 7.097 1.00 81.12 153 GLU A C 1
ATOM 1278 O O . GLU A 1 153 ? -5.919 -18.881 8.015 1.00 81.12 153 GLU A O 1
ATOM 1283 N N . TYR A 1 154 ? -5.706 -17.161 6.586 1.00 78.31 154 TYR A N 1
ATOM 1284 C CA . TYR A 1 154 ? -6.887 -16.450 7.074 1.00 78.31 154 TYR A CA 1
ATOM 1285 C C . TYR A 1 154 ? -8.171 -17.278 6.924 1.00 78.31 154 TYR A C 1
ATOM 1287 O O . TYR A 1 154 ? -9.010 -17.305 7.830 1.00 78.31 154 TYR A O 1
ATOM 1295 N N . MET A 1 155 ? -8.341 -17.960 5.787 1.00 77.62 155 MET A N 1
ATOM 1296 C CA . MET A 1 155 ? -9.490 -18.834 5.550 1.00 77.62 155 ME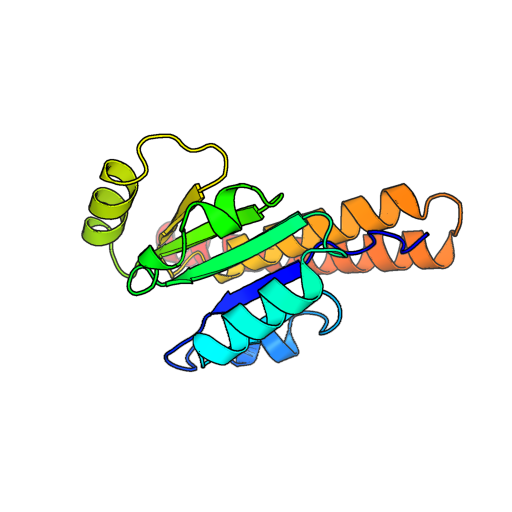T A CA 1
ATOM 1297 C C . MET A 1 155 ? -9.524 -20.009 6.527 1.00 77.62 155 MET A C 1
ATOM 1299 O O . MET A 1 155 ? -10.595 -20.302 7.056 1.00 77.62 155 MET A O 1
ATOM 1303 N N . ILE A 1 156 ? -8.381 -20.647 6.800 1.00 82.25 156 ILE A N 1
ATOM 1304 C CA . ILE A 1 156 ? -8.291 -21.712 7.808 1.00 82.25 156 ILE A CA 1
ATOM 1305 C C . ILE A 1 156 ? -8.717 -21.181 9.178 1.00 82.25 156 ILE A C 1
ATOM 1307 O O . ILE A 1 156 ? -9.558 -21.794 9.822 1.00 82.25 156 ILE A O 1
ATOM 1311 N N . GLU A 1 157 ? -8.199 -20.028 9.607 1.00 75.00 157 GLU A N 1
ATOM 1312 C CA . GLU A 1 157 ? -8.490 -19.461 10.934 1.00 75.00 157 GLU A CA 1
ATOM 1313 C C . GLU A 1 157 ? -9.963 -19.042 11.114 1.00 75.00 157 GLU A C 1
ATOM 1315 O O . GLU A 1 157 ? -10.461 -18.947 12.236 1.00 75.00 157 GLU A O 1
ATOM 1320 N N . LYS A 1 158 ? -10.667 -18.708 10.025 1.00 68.06 158 LYS A N 1
ATOM 1321 C CA . LYS A 1 158 ? -12.043 -18.178 10.078 1.00 68.06 158 LYS A CA 1
ATOM 1322 C C . LYS A 1 158 ? -13.125 -19.198 9.758 1.00 68.06 158 LYS A C 1
ATOM 1324 O O . LYS A 1 158 ? -14.266 -18.987 10.169 1.00 68.06 158 LYS A O 1
ATOM 1329 N N . ILE A 1 159 ? -12.799 -20.223 8.979 1.00 69.06 159 ILE A N 1
ATOM 1330 C CA . ILE A 1 159 ? -13.761 -21.202 8.455 1.00 69.06 159 ILE A CA 1
ATOM 1331 C C . ILE A 1 159 ? -13.528 -22.593 9.073 1.00 69.06 159 ILE A C 1
ATOM 1333 O O . ILE A 1 159 ? -14.463 -23.393 9.088 1.00 69.06 159 ILE A O 1
ATOM 1337 N N . GLY A 1 160 ? -12.321 -22.868 9.585 1.00 45.56 160 GLY A N 1
ATOM 1338 C CA . GLY A 1 160 ? -11.941 -24.112 10.266 1.00 45.56 160 GLY A CA 1
ATOM 1339 C C . GLY A 1 160 ? -12.292 -24.132 11.746 1.00 45.56 160 GLY A C 1
ATOM 1340 O O . GLY A 1 160 ? -11.858 -23.208 12.467 1.00 45.56 160 GLY A O 1
#

Radius of gyration: 16.39 Å; Cα contacts (8 Å, |Δi|>4): 197; chains: 1; bounding box: 36×44×41 Å

Nearest PDB structures (foldseek):
  1p77-assembly1_A  TM=5.457E-01  e=2.235E+00  Haemophilus influenzae
  1nxo-assembly1_A-2  TM=5.248E-01  e=2.699E+00  Streptococcus pneumoniae TIGR4
  8k7m-assembly1_A  TM=3.584E-01  e=1.438E+00  synthetic construct

pLDDT: mean 84.31, std 11.82, range [37.41, 96.5]

Organism: NCBI:txid392033

Mean predicted aligned error: 6.48 Å

Sequence (160 aa):
MTVMNTSLLVLLDLQDEHKNFETIFDSHIFCRFTNKIQCLEHVSSRLTNIRLLHFFIPKSEHIIIDARLLFFNTIYYIYCIDQISINEMKQQYDYPMFVKIFHIKSLSTYLHQAAIAHLIEQAERRKHEPDEHDIALQAAAEFSDILANELYEYMIEKIG